Protein AF-A0A0R1ZIW4-F1 (afdb_monomer)

Secondary structure (DSSP, 8-state):
------------HHHHHHHHHHHHHHHHHH-TT--HHHHHHHHHHHHHHHHHHHHHS-PPPPHHHHHHHHHHHHHHHSHHHHHHHTTT------

Radius of gyration: 17.36 Å; Cα contacts (8 Å, |Δi|>4): 36; chains: 1; bounding box: 37×56×44 Å

Solvent-accessible surface area (backbone atoms only — not comparable to full-atom values): 5830 Å² total; per-residue (Å²): 136,84,85,74,72,71,90,63,85,76,68,48,74,66,52,51,52,53,49,52,46,50,52,58,38,48,56,45,74,70,35,92,83,57,49,72,68,59,45,52,49,39,52,52,51,38,54,55,55,53,49,44,39,46,74,76,64,64,54,82,69,56,77,71,54,45,53,55,49,49,53,51,51,50,52,68,72,28,73,79,38,57,69,62,52,72,79,78,61,85,89,78,88,129

Mean predicted aligned error: 10.64 Å

Structure (mmCIF, N/CA/C/O backbone):
data_AF-A0A0R1ZIW4-F1
#
_entry.id   AF-A0A0R1ZIW4-F1
#
loop_
_atom_site.group_PDB
_atom_site.id
_atom_site.type_symbol
_atom_site.label_atom_id
_atom_site.label_alt_id
_atom_site.label_comp_id
_atom_site.label_asym_id
_atom_site.label_entity_id
_atom_site.label_seq_id
_atom_site.pdbx_PDB_ins_code
_atom_site.Cartn_x
_atom_site.Cartn_y
_atom_site.Cartn_z
_atom_site.occupancy
_atom_site.B_iso_or_equiv
_atom_site.auth_seq_id
_atom_site.auth_comp_id
_atom_site.auth_asym_id
_atom_site.auth_atom_id
_atom_site.pdbx_PDB_model_num
ATOM 1 N N . MET A 1 1 ? -18.590 28.364 28.861 1.00 35.44 1 MET A N 1
ATOM 2 C CA . MET A 1 1 ? -18.356 26.941 28.529 1.00 35.44 1 MET A CA 1
ATOM 3 C C . MET A 1 1 ? -18.035 26.848 27.050 1.00 35.44 1 MET A C 1
ATOM 5 O O . MET A 1 1 ? -18.902 27.130 26.239 1.00 35.44 1 MET A O 1
ATOM 9 N N . ASN A 1 2 ? -16.783 26.560 26.697 1.00 39.16 2 ASN A N 1
ATOM 10 C CA . ASN A 1 2 ? -16.347 26.516 25.305 1.00 39.16 2 ASN A CA 1
ATOM 11 C C . ASN A 1 2 ? -16.406 25.059 24.816 1.00 39.16 2 ASN A C 1
ATOM 13 O O . ASN A 1 2 ? -15.484 24.282 25.049 1.00 39.16 2 ASN A O 1
ATOM 17 N N . LEU A 1 3 ? -17.525 24.688 24.184 1.00 47.66 3 LEU A N 1
ATOM 18 C CA . LEU A 1 3 ? -17.764 23.387 23.538 1.00 47.66 3 LEU A CA 1
ATOM 19 C C . LEU A 1 3 ? -17.028 23.281 22.193 1.00 47.66 3 LEU A C 1
ATOM 21 O O . LEU A 1 3 ? -17.539 22.744 21.215 1.00 47.66 3 LEU A O 1
ATOM 25 N N . SER A 1 4 ? -15.788 23.760 22.152 1.00 45.69 4 SER A N 1
ATOM 26 C CA . SER A 1 4 ? -14.861 23.452 21.072 1.00 45.69 4 SER A CA 1
ATOM 27 C C . SER A 1 4 ? -14.320 22.050 21.335 1.00 45.69 4 SER A C 1
ATOM 29 O O . SER A 1 4 ? -13.173 21.865 21.743 1.00 45.69 4 SER A O 1
ATOM 31 N N . PHE A 1 5 ? -15.194 21.050 21.186 1.00 44.16 5 PHE A N 1
ATOM 32 C CA . PHE A 1 5 ? -14.818 19.646 21.119 1.00 44.16 5 PHE A CA 1
ATOM 33 C C . PHE A 1 5 ? -13.854 19.511 19.946 1.00 44.16 5 PHE A C 1
ATOM 35 O O . PHE A 1 5 ? -14.253 19.399 18.792 1.00 44.16 5 PHE A O 1
ATOM 42 N N . ARG A 1 6 ? -12.565 19.637 20.272 1.00 42.78 6 ARG A N 1
ATOM 43 C CA . ARG A 1 6 ? -11.456 18.861 19.733 1.00 42.78 6 ARG A CA 1
ATOM 44 C C . ARG A 1 6 ? -11.849 18.130 18.453 1.00 42.78 6 ARG A C 1
ATOM 46 O O . ARG A 1 6 ? -12.158 16.941 18.468 1.00 42.78 6 ARG A O 1
ATOM 53 N N . LYS A 1 7 ? -11.768 18.855 17.337 1.00 42.75 7 LYS A N 1
ATOM 54 C CA . LYS A 1 7 ? -11.595 18.317 15.982 1.00 42.75 7 LYS A CA 1
ATOM 55 C C . LYS A 1 7 ? -10.207 17.655 15.904 1.00 42.75 7 LYS A C 1
ATOM 57 O O . LYS A 1 7 ? -9.354 18.027 15.113 1.00 42.75 7 LYS A O 1
ATOM 62 N N . THR A 1 8 ? -9.918 16.756 16.837 1.00 44.09 8 THR A N 1
ATOM 63 C CA . THR A 1 8 ? -8.685 15.986 16.884 1.00 44.09 8 THR A CA 1
ATOM 64 C C . THR A 1 8 ? -9.027 14.698 16.173 1.00 44.09 8 THR A C 1
ATOM 66 O O . THR A 1 8 ? -9.739 13.866 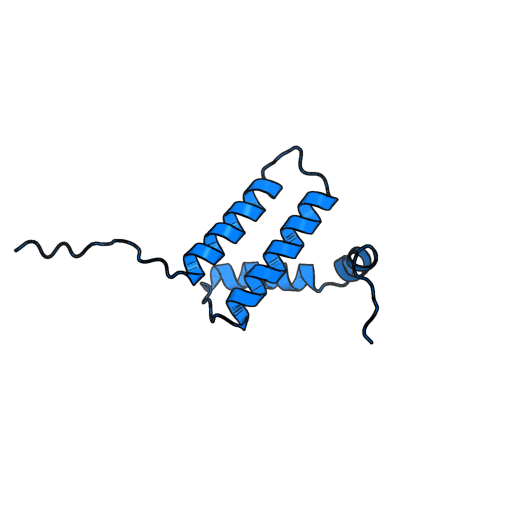16.732 1.00 44.09 8 THR A O 1
ATOM 69 N N . SER A 1 9 ? -8.609 14.595 14.913 1.00 50.75 9 SER A N 1
ATOM 70 C CA . SER A 1 9 ? -8.699 13.388 14.098 1.00 50.75 9 SER A CA 1
ATOM 71 C C . SER A 1 9 ? -8.196 12.200 14.916 1.00 50.75 9 SER A C 1
ATOM 73 O O . SER A 1 9 ? -6.994 12.019 15.102 1.00 50.75 9 SER A O 1
ATOM 75 N N . ARG A 1 10 ? -9.122 11.430 15.492 1.00 51.31 10 ARG A N 1
ATOM 76 C CA . ARG A 1 10 ? -8.815 10.171 16.164 1.00 51.31 10 ARG A CA 1
ATOM 77 C C . ARG A 1 10 ? -8.677 9.131 15.072 1.00 51.31 10 ARG A C 1
ATOM 79 O O . ARG A 1 10 ? -9.621 8.391 14.816 1.00 51.31 10 ARG A O 1
ATOM 86 N N . HIS A 1 11 ? -7.524 9.122 14.414 1.00 60.34 11 HIS A N 1
ATOM 87 C CA . HIS A 1 11 ? -7.187 7.993 13.570 1.00 60.34 11 HIS A CA 1
ATOM 88 C C . HIS A 1 11 ? -7.179 6.735 14.434 1.00 60.34 11 HIS A C 1
ATOM 90 O O . HIS A 1 11 ? -6.583 6.718 15.516 1.00 60.34 11 HIS A O 1
ATOM 96 N N . THR A 1 12 ? -7.910 5.709 14.007 1.00 81.06 12 THR A N 1
ATOM 97 C CA . THR A 1 12 ? -7.883 4.411 14.688 1.00 81.06 12 THR A CA 1
ATOM 98 C C . THR A 1 12 ? -6.476 3.808 14.584 1.00 81.06 12 THR A C 1
ATOM 100 O O . THR A 1 12 ? -5.711 4.163 13.689 1.00 81.06 12 THR A O 1
ATOM 103 N N . LEU A 1 13 ? -6.105 2.880 15.475 1.00 86.81 13 LEU A N 1
ATOM 104 C CA . LEU A 1 13 ? -4.801 2.194 15.384 1.00 86.81 13 LEU A CA 1
ATOM 105 C C . LEU A 1 13 ? -4.578 1.554 14.001 1.00 86.81 13 LEU A C 1
ATOM 107 O O . LEU A 1 13 ? -3.460 1.542 13.500 1.00 86.81 13 LEU A O 1
ATOM 111 N N . ILE A 1 14 ? -5.658 1.088 13.372 1.00 87.81 14 ILE A N 1
ATOM 112 C CA . ILE A 1 14 ? -5.664 0.495 12.031 1.00 87.81 14 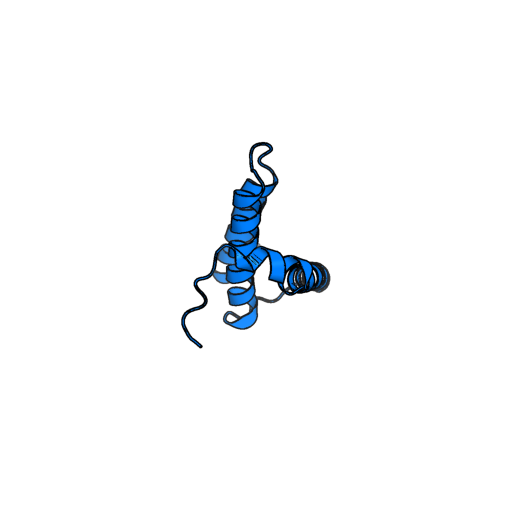ILE A CA 1
ATOM 113 C C . ILE A 1 14 ? -5.370 1.557 10.964 1.00 87.81 14 ILE A C 1
ATOM 115 O O . ILE A 1 14 ? -4.620 1.298 10.030 1.00 87.81 14 ILE A O 1
ATOM 119 N N . GLU A 1 15 ? -5.931 2.761 11.098 1.00 88.31 15 GLU A N 1
ATOM 120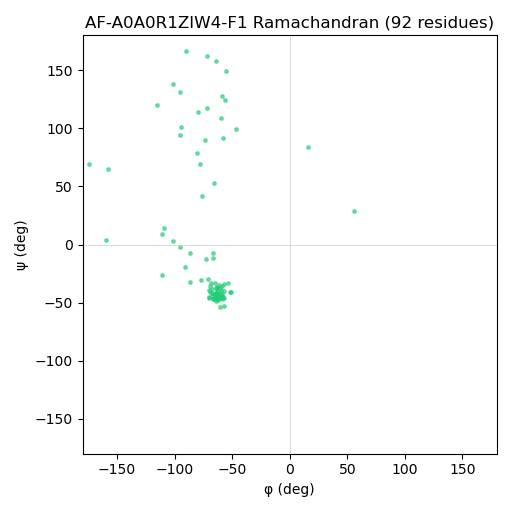 C CA . GLU A 1 15 ? -5.651 3.877 10.187 1.00 88.31 15 GLU A CA 1
ATOM 121 C C . GLU A 1 15 ? -4.213 4.381 10.319 1.00 88.31 15 GLU A C 1
ATOM 123 O O . GLU A 1 15 ? -3.588 4.691 9.309 1.00 88.31 15 GLU A O 1
ATOM 128 N N . LEU A 1 16 ? -3.669 4.419 11.539 1.00 90.69 16 LEU A N 1
ATOM 129 C CA . LEU A 1 16 ? -2.259 4.747 11.762 1.00 90.69 16 LEU A CA 1
ATOM 130 C C . LEU A 1 16 ? -1.338 3.697 11.132 1.00 90.69 16 LEU A C 1
ATOM 132 O O . LEU A 1 16 ? -0.373 4.054 10.462 1.00 90.69 16 LEU A O 1
ATOM 136 N N . GLU A 1 17 ? -1.655 2.410 11.296 1.00 92.25 17 GLU A N 1
ATOM 137 C CA . GLU A 1 17 ? -0.909 1.330 10.649 1.00 92.25 17 GLU A CA 1
ATOM 138 C C . GLU A 1 17 ? -0.997 1.426 9.115 1.00 92.25 17 GLU A C 1
ATOM 140 O O . GLU A 1 17 ? 0.018 1.308 8.426 1.00 92.25 17 GLU A O 1
ATOM 145 N N . ALA A 1 18 ? -2.188 1.693 8.573 1.00 92.06 18 ALA A N 1
ATOM 146 C CA . ALA A 1 18 ? -2.394 1.884 7.141 1.00 92.06 18 ALA A CA 1
ATOM 147 C C . ALA A 1 18 ? -1.570 3.061 6.599 1.00 92.06 18 ALA A C 1
ATOM 149 O O . ALA A 1 18 ? -0.935 2.926 5.553 1.00 92.06 18 ALA A O 1
ATOM 150 N N . GLN A 1 19 ? -1.557 4.189 7.314 1.00 92.81 19 GLN A N 1
ATOM 151 C CA . GLN A 1 19 ? -0.780 5.365 6.935 1.00 92.81 19 GLN A CA 1
ATOM 152 C C . GLN A 1 19 ? 0.722 5.069 6.955 1.00 92.81 19 GLN A C 1
ATOM 154 O O . GLN A 1 19 ? 1.398 5.358 5.974 1.00 92.81 19 GLN A O 1
ATOM 159 N N . GLN A 1 20 ? 1.227 4.404 7.999 1.00 93.75 20 GLN A N 1
ATOM 160 C CA . GLN A 1 20 ? 2.640 4.028 8.076 1.00 93.75 20 GLN A CA 1
ATOM 161 C C . GLN A 1 20 ? 3.058 3.138 6.897 1.00 93.75 20 GLN A C 1
ATOM 163 O O . GLN A 1 20 ? 4.103 3.360 6.296 1.00 93.75 20 GLN A O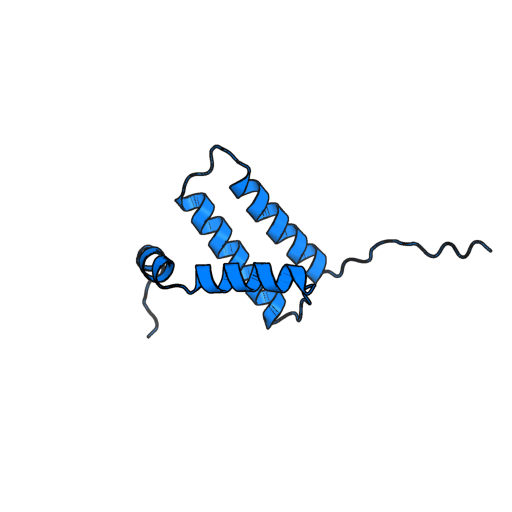 1
ATOM 168 N N . MET A 1 21 ? 2.229 2.161 6.513 1.00 94.19 21 MET A N 1
ATOM 169 C CA . MET A 1 21 ? 2.515 1.309 5.353 1.00 94.19 21 MET A CA 1
ATOM 170 C C . MET A 1 21 ? 2.558 2.096 4.037 1.00 94.19 21 MET A C 1
ATOM 172 O O . MET A 1 21 ? 3.357 1.767 3.158 1.00 94.19 21 MET A O 1
ATOM 176 N N . ILE A 1 22 ? 1.689 3.101 3.886 1.00 94.19 22 ILE A N 1
ATOM 177 C CA . ILE A 1 22 ? 1.682 3.995 2.722 1.00 94.19 22 ILE A CA 1
ATOM 178 C C . ILE A 1 22 ? 2.962 4.835 2.705 1.00 94.19 22 ILE A C 1
ATOM 180 O O . ILE A 1 22 ? 3.626 4.912 1.674 1.00 94.19 22 ILE A O 1
ATOM 184 N N . ASP A 1 23 ? 3.332 5.423 3.837 1.00 94.81 23 ASP A N 1
ATOM 185 C CA . ASP A 1 23 ? 4.523 6.264 3.937 1.00 94.81 23 ASP A CA 1
ATOM 186 C C . ASP A 1 23 ? 5.792 5.453 3.631 1.00 94.81 23 ASP A C 1
ATOM 188 O O . ASP A 1 23 ? 6.594 5.862 2.790 1.00 94.81 23 ASP A O 1
ATOM 192 N N . ASP A 1 24 ? 5.918 4.252 4.206 1.00 92.88 24 ASP A N 1
ATOM 193 C CA . ASP A 1 24 ? 7.051 3.347 3.987 1.00 92.88 24 ASP A CA 1
ATOM 194 C C . ASP A 1 24 ? 7.236 2.999 2.502 1.00 92.88 24 ASP A C 1
ATOM 196 O O . ASP A 1 24 ? 8.353 3.036 1.974 1.00 92.88 24 ASP A O 1
ATOM 200 N N . VAL A 1 25 ? 6.147 2.657 1.799 1.00 94.19 25 VAL A N 1
ATOM 201 C CA . VAL A 1 25 ? 6.240 2.308 0.375 1.00 94.19 25 VAL A CA 1
ATOM 202 C C . VAL A 1 25 ? 6.556 3.541 -0.468 1.00 94.19 25 VAL A C 1
ATOM 204 O O . VAL A 1 25 ? 7.394 3.464 -1.366 1.00 94.19 25 VAL A O 1
ATOM 207 N N . LEU A 1 26 ? 5.971 4.700 -0.157 1.00 94.19 26 LEU A N 1
ATOM 208 C CA . LEU A 1 26 ? 6.252 5.942 -0.876 1.00 94.19 26 LEU A CA 1
ATOM 209 C C . LEU A 1 26 ? 7.707 6.385 -0.709 1.00 94.19 26 LEU A C 1
ATOM 211 O O . LEU A 1 26 ? 8.309 6.829 -1.686 1.00 94.19 26 LEU A O 1
ATOM 215 N N . THR A 1 27 ? 8.314 6.202 0.467 1.00 94.88 27 THR A N 1
ATOM 216 C CA . THR A 1 27 ? 9.747 6.464 0.672 1.00 94.88 27 THR A CA 1
ATOM 217 C C . THR A 1 27 ? 10.615 5.660 -0.296 1.00 94.88 27 THR A C 1
ATOM 219 O O . THR A 1 27 ? 11.581 6.193 -0.843 1.00 94.88 27 THR A O 1
ATOM 222 N N . VAL A 1 28 ? 10.269 4.396 -0.557 1.00 93.44 28 VAL A N 1
ATOM 223 C CA . VAL A 1 28 ? 11.007 3.563 -1.517 1.00 93.44 28 VAL A CA 1
ATOM 224 C C . VAL A 1 28 ? 10.788 4.045 -2.949 1.00 93.44 28 VAL A C 1
ATOM 226 O O . VAL A 1 28 ? 11.761 4.182 -3.688 1.00 93.44 28 VAL A O 1
ATOM 229 N N . PHE A 1 29 ? 9.545 4.336 -3.338 1.00 89.31 29 PHE A N 1
ATOM 230 C CA . PHE A 1 29 ? 9.208 4.748 -4.706 1.00 89.31 29 PHE A CA 1
ATOM 231 C C . PHE A 1 29 ? 9.702 6.156 -5.069 1.00 89.31 29 PHE A C 1
ATOM 233 O O . PHE A 1 29 ? 10.005 6.409 -6.232 1.00 89.31 29 PHE A O 1
ATOM 240 N N . PHE A 1 30 ? 9.803 7.067 -4.100 1.00 93.12 30 PHE A N 1
ATOM 241 C CA . PHE A 1 30 ? 10.334 8.416 -4.319 1.00 93.12 30 PHE A CA 1
ATOM 242 C C . PHE A 1 30 ? 11.852 8.510 -4.184 1.00 93.12 30 PHE A C 1
ATOM 244 O O . PHE A 1 30 ? 12.425 9.555 -4.494 1.00 93.12 30 PHE A O 1
ATOM 251 N N . ASN A 1 31 ? 12.527 7.442 -3.756 1.00 91.69 31 ASN A N 1
ATOM 252 C CA . ASN A 1 31 ? 13.979 7.412 -3.746 1.00 91.69 31 ASN A CA 1
ATOM 253 C C . ASN A 1 31 ? 14.508 7.102 -5.163 1.00 91.69 31 ASN A C 1
ATOM 255 O O . ASN A 1 31 ? 14.350 5.977 -5.640 1.00 91.69 31 ASN A O 1
ATOM 259 N N . PRO A 1 32 ? 15.205 8.048 -5.825 1.00 83.88 32 PRO A N 1
ATOM 260 C CA . PRO A 1 32 ? 15.707 7.862 -7.188 1.00 83.88 32 PRO A CA 1
ATOM 261 C C . PRO A 1 32 ? 16.802 6.791 -7.295 1.00 83.88 32 PRO A C 1
ATOM 263 O O . PRO A 1 32 ? 17.173 6.407 -8.399 1.00 83.88 32 PRO A O 1
ATOM 266 N N . LYS A 1 33 ? 17.339 6.323 -6.162 1.00 85.75 33 LYS A N 1
ATOM 267 C CA . LYS A 1 33 ? 18.333 5.245 -6.088 1.00 85.75 33 LYS A CA 1
ATOM 268 C C . LYS A 1 33 ? 17.711 3.866 -5.838 1.00 85.75 33 LYS A C 1
ATOM 270 O O . LYS A 1 33 ? 18.448 2.891 -5.748 1.00 85.75 33 LYS A O 1
ATOM 275 N N . SER A 1 34 ? 16.392 3.768 -5.663 1.00 82.81 34 SER A N 1
ATOM 276 C CA . SER A 1 34 ? 15.732 2.476 -5.470 1.00 82.81 34 SER A CA 1
ATOM 277 C C . SER A 1 34 ? 15.725 1.688 -6.775 1.00 82.81 34 SER A C 1
ATOM 279 O O . SER A 1 34 ? 15.113 2.091 -7.761 1.00 82.81 34 SER A O 1
ATOM 281 N N . GLU A 1 35 ? 16.389 0.538 -6.769 1.00 83.81 35 GLU A N 1
ATOM 282 C CA . GLU A 1 35 ? 16.433 -0.375 -7.909 1.00 83.81 35 GLU A CA 1
ATOM 283 C C . GLU A 1 35 ? 15.291 -1.402 -7.871 1.00 83.81 35 GLU A C 1
ATOM 285 O O . GLU A 1 35 ? 14.619 -1.597 -6.852 1.00 83.81 35 GLU A O 1
ATOM 290 N N . GLY A 1 36 ? 15.081 -2.089 -8.998 1.00 80.25 36 GLY A N 1
ATOM 291 C CA . GLY A 1 36 ? 13.900 -2.918 -9.251 1.00 80.25 36 GLY A CA 1
ATOM 292 C C . GLY A 1 36 ? 13.560 -3.930 -8.151 1.00 80.25 36 GLY A C 1
ATOM 293 O O . GLY A 1 36 ? 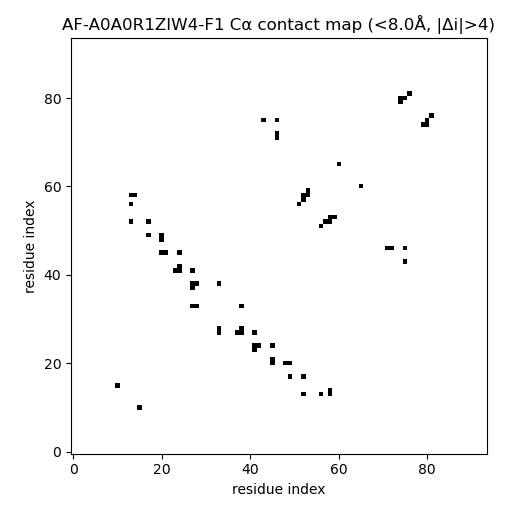12.392 -4.057 -7.794 1.00 80.25 36 GLY A O 1
ATOM 294 N N . MET A 1 37 ? 14.545 -4.615 -7.557 1.00 83.06 37 MET A N 1
ATOM 295 C CA . MET A 1 37 ? 14.280 -5.596 -6.493 1.00 83.06 37 MET A CA 1
ATOM 296 C C . MET A 1 37 ? 13.766 -4.938 -5.203 1.00 83.06 37 MET A C 1
ATOM 298 O O . MET A 1 37 ? 12.812 -5.436 -4.605 1.00 83.06 37 MET A O 1
ATOM 302 N N . THR A 1 38 ? 14.339 -3.800 -4.806 1.00 85.88 38 THR A N 1
ATOM 303 C CA . THR A 1 38 ? 13.912 -3.037 -3.624 1.00 85.88 38 THR A CA 1
ATOM 304 C C . THR A 1 38 ? 12.482 -2.534 -3.794 1.00 85.88 38 THR A C 1
ATOM 306 O O . THR A 1 38 ? 11.648 -2.716 -2.906 1.00 85.88 38 THR A O 1
ATOM 309 N N . THR A 1 39 ? 12.169 -1.978 -4.964 1.00 87.38 39 THR A N 1
ATOM 310 C CA . THR A 1 39 ? 10.822 -1.500 -5.301 1.00 87.38 39 THR A CA 1
ATOM 311 C C . THR A 1 39 ? 9.810 -2.648 -5.327 1.00 87.38 39 THR A C 1
ATOM 313 O O . THR A 1 39 ? 8.728 -2.534 -4.748 1.00 87.38 39 THR A O 1
ATOM 316 N N . ASN A 1 40 ? 10.172 -3.792 -5.917 1.00 85.44 40 ASN A N 1
ATOM 317 C CA . ASN A 1 40 ? 9.318 -4.982 -5.957 1.00 85.44 40 ASN A CA 1
ATOM 318 C C . ASN A 1 40 ? 9.045 -5.551 -4.560 1.00 85.44 40 ASN A C 1
ATOM 320 O O . ASN A 1 40 ? 7.912 -5.939 -4.253 1.00 85.44 40 ASN A O 1
ATOM 324 N N . PHE A 1 41 ? 10.065 -5.593 -3.700 1.00 87.31 41 PHE A N 1
ATOM 325 C CA . PHE A 1 41 ? 9.923 -6.059 -2.325 1.00 87.31 41 PHE A CA 1
ATOM 326 C C . PHE A 1 41 ? 9.036 -5.119 -1.504 1.00 87.31 41 PHE A C 1
ATOM 328 O O . PHE A 1 41 ? 8.110 -5.581 -0.835 1.00 87.31 41 PHE A O 1
ATOM 335 N N . ALA A 1 42 ? 9.258 -3.806 -1.606 1.00 90.75 42 ALA A N 1
ATOM 336 C CA . ALA A 1 42 ? 8.439 -2.802 -0.933 1.00 90.75 42 ALA A CA 1
ATOM 337 C C . ALA A 1 42 ? 6.969 -2.890 -1.365 1.00 90.75 42 ALA A C 1
ATOM 339 O O . ALA A 1 42 ? 6.077 -2.927 -0.517 1.00 90.75 42 ALA A O 1
ATOM 340 N N . LEU A 1 43 ? 6.713 -3.026 -2.669 1.00 90.81 43 LEU A N 1
ATOM 341 C CA . LEU A 1 43 ? 5.362 -3.185 -3.200 1.00 90.81 43 LEU A CA 1
ATOM 342 C C . LEU A 1 43 ? 4.695 -4.482 -2.719 1.00 90.81 43 LEU A C 1
ATOM 344 O O . LEU A 1 43 ? 3.523 -4.473 -2.344 1.00 90.81 43 LEU A O 1
ATOM 348 N N . SER A 1 44 ? 5.436 -5.592 -2.685 1.00 89.44 44 SER A N 1
ATOM 349 C CA . SER A 1 44 ? 4.926 -6.885 -2.209 1.00 89.44 44 SER A CA 1
ATOM 350 C C . SER A 1 44 ? 4.589 -6.849 -0.718 1.00 89.44 44 SER A C 1
ATOM 352 O O . SER A 1 44 ? 3.528 -7.330 -0.310 1.00 89.44 44 SER A O 1
ATOM 354 N N . ARG A 1 45 ? 5.458 -6.229 0.092 1.00 90.81 45 ARG A N 1
ATOM 355 C CA . ARG A 1 45 ? 5.239 -6.019 1.527 1.00 90.81 45 ARG A CA 1
ATOM 356 C C . ARG A 1 45 ? 4.021 -5.133 1.776 1.00 90.81 45 ARG A C 1
ATOM 358 O O . ARG A 1 45 ? 3.171 -5.507 2.583 1.00 90.81 45 ARG A O 1
ATOM 365 N N . PHE A 1 46 ? 3.910 -4.014 1.057 1.00 94.69 46 PHE A N 1
ATOM 366 C CA . PHE A 1 46 ? 2.750 -3.127 1.118 1.00 94.69 46 PHE A CA 1
ATOM 367 C C . PHE A 1 46 ? 1.465 -3.882 0.775 1.00 94.69 46 PHE A C 1
ATOM 369 O O . PHE A 1 46 ? 0.533 -3.897 1.571 1.00 94.69 46 PHE A O 1
ATOM 376 N N . TYR A 1 47 ? 1.427 -4.582 -0.362 1.00 93.88 47 TYR A N 1
ATOM 377 C CA . TYR A 1 47 ? 0.247 -5.330 -0.787 1.00 93.88 47 TYR A CA 1
ATOM 378 C C . TYR A 1 47 ? -0.182 -6.383 0.245 1.00 93.88 47 TYR A C 1
ATOM 380 O O . TYR A 1 47 ? -1.369 -6.477 0.560 1.00 93.88 47 TYR A O 1
ATOM 388 N N . GLY A 1 48 ? 0.759 -7.155 0.798 1.00 91.62 48 GLY A N 1
ATOM 389 C CA . GLY A 1 48 ? 0.460 -8.160 1.821 1.00 91.62 48 GLY A CA 1
ATOM 390 C C . GLY A 1 48 ? -0.082 -7.542 3.113 1.00 91.62 48 GLY A C 1
ATOM 391 O O . GLY A 1 48 ? -1.128 -7.964 3.610 1.00 91.62 48 GLY A O 1
ATOM 392 N N . GLY A 1 49 ? 0.593 -6.509 3.626 1.00 92.50 49 GLY A N 1
ATOM 393 C CA . GLY A 1 49 ? 0.177 -5.799 4.836 1.00 92.50 49 GLY A CA 1
ATOM 394 C C . GLY A 1 49 ? -1.185 -5.130 4.674 1.00 92.50 49 GLY A C 1
ATOM 395 O O . GLY A 1 49 ? -2.085 -5.342 5.480 1.00 92.50 49 GLY A O 1
ATOM 396 N N . PHE A 1 50 ? -1.384 -4.406 3.578 1.00 93.81 50 PHE A N 1
ATOM 397 C CA . PHE A 1 50 ? -2.624 -3.683 3.327 1.00 93.81 50 PHE A CA 1
ATOM 398 C C . PHE A 1 50 ? -3.803 -4.633 3.052 1.00 93.81 50 PHE A C 1
ATOM 400 O O . PHE A 1 50 ? -4.907 -4.405 3.543 1.00 93.81 50 PHE A O 1
ATOM 407 N N . SER A 1 51 ? -3.572 -5.763 2.367 1.00 92.69 51 SER A N 1
ATOM 408 C CA . SER A 1 51 ? -4.590 -6.816 2.200 1.00 92.69 51 SER A CA 1
ATOM 409 C C . SER A 1 51 ? -5.063 -7.371 3.546 1.00 92.69 51 SER A C 1
ATOM 411 O O . SER A 1 51 ? -6.255 -7.615 3.728 1.00 92.69 51 SER A O 1
ATOM 413 N N . ARG A 1 52 ? -4.144 -7.535 4.507 1.00 93.12 52 ARG A N 1
ATOM 414 C CA . ARG A 1 52 ? -4.455 -7.969 5.875 1.00 93.12 52 ARG A CA 1
ATOM 415 C C . ARG A 1 52 ? -5.339 -6.950 6.598 1.00 93.12 52 ARG A C 1
ATOM 417 O O . ARG A 1 52 ? -6.301 -7.353 7.248 1.00 93.12 52 ARG A O 1
ATOM 424 N N . LEU A 1 53 ? -5.054 -5.652 6.459 1.00 91.44 53 LEU A N 1
ATOM 425 C CA . LEU A 1 53 ? -5.869 -4.589 7.062 1.00 91.44 53 LEU A CA 1
ATOM 426 C C . LEU A 1 53 ? -7.300 -4.589 6.508 1.00 91.44 53 LEU A C 1
ATOM 428 O O . LEU A 1 53 ? -8.262 -4.492 7.269 1.00 91.44 53 LEU A O 1
ATOM 432 N N . LEU A 1 54 ? -7.447 -4.763 5.193 1.00 89.75 54 LEU A N 1
ATOM 433 C CA . LEU A 1 54 ? -8.753 -4.806 4.532 1.00 89.75 54 LEU A CA 1
ATOM 434 C C . LEU A 1 54 ? -9.547 -6.072 4.871 1.00 89.75 54 LEU A C 1
ATOM 436 O O . LEU A 1 54 ? -10.738 -5.989 5.152 1.00 89.75 54 LEU A O 1
ATOM 440 N N . GLY A 1 55 ? -8.899 -7.239 4.829 1.00 86.88 55 GLY A N 1
ATOM 441 C CA . GLY A 1 55 ? -9.574 -8.533 4.947 1.00 86.88 55 GLY A CA 1
ATOM 442 C C . GLY A 1 55 ? -9.779 -9.029 6.378 1.00 86.88 55 GLY A C 1
ATOM 443 O O . GLY A 1 55 ? -10.763 -9.712 6.637 1.00 86.88 55 GLY A O 1
ATOM 444 N N . LEU A 1 56 ? -8.866 -8.710 7.303 1.00 84.44 56 LEU A N 1
ATOM 445 C CA . LEU A 1 56 ? -8.906 -9.226 8.681 1.00 84.44 56 LEU A CA 1
ATOM 446 C C . LEU A 1 56 ? -9.226 -8.155 9.721 1.00 84.44 56 LEU A C 1
ATOM 448 O O . LEU A 1 56 ? -9.734 -8.481 10.789 1.00 84.44 56 LEU A O 1
ATOM 452 N N . GLN A 1 57 ? -8.912 -6.890 9.436 1.00 82.00 57 GLN A N 1
ATOM 453 C CA . GLN A 1 57 ? -9.107 -5.788 10.383 1.00 82.00 57 GLN A CA 1
ATOM 454 C C . GLN A 1 57 ? -10.211 -4.813 9.957 1.00 82.00 57 GLN A C 1
ATOM 456 O O . GLN A 1 57 ? -10.399 -3.786 10.600 1.00 82.00 57 GLN A O 1
ATOM 461 N N . ASN A 1 58 ? -10.983 -5.148 8.916 1.00 85.12 58 ASN A N 1
ATOM 462 C CA . ASN A 1 58 ? -12.133 -4.372 8.443 1.00 85.12 58 ASN A CA 1
ATOM 463 C C . ASN A 1 58 ? -11.824 -2.901 8.099 1.00 85.12 58 ASN A C 1
ATOM 465 O O . ASN A 1 58 ? -12.723 -2.058 8.184 1.00 85.12 58 ASN A O 1
ATOM 469 N N . LEU A 1 59 ? -10.593 -2.582 7.676 1.00 88.75 59 LEU A N 1
ATOM 470 C CA . LEU A 1 59 ? -10.266 -1.250 7.164 1.00 88.75 59 LEU A CA 1
ATOM 471 C C . LEU A 1 59 ? -11.201 -0.906 5.992 1.00 88.75 59 LEU A C 1
ATOM 473 O O . LEU A 1 59 ? -11.281 -1.639 5.005 1.00 88.75 59 LEU A O 1
ATOM 477 N N . GLN A 1 60 ? -11.908 0.219 6.095 1.00 89.88 60 GLN A N 1
ATOM 478 C CA . GLN A 1 60 ? -12.823 0.682 5.055 1.00 89.88 60 GLN A CA 1
ATOM 479 C C . GLN A 1 60 ? -12.127 1.683 4.140 1.00 89.88 60 GLN A C 1
ATOM 481 O O . GLN A 1 60 ? -11.517 2.647 4.595 1.00 89.88 60 GLN A O 1
ATOM 486 N N . LEU A 1 61 ? -12.256 1.473 2.832 1.00 88.94 61 LEU A N 1
ATOM 487 C CA . LEU A 1 61 ? -11.711 2.377 1.827 1.00 88.9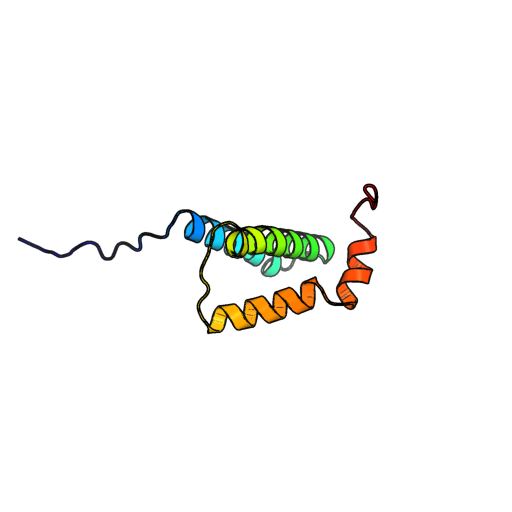4 61 LEU A CA 1
ATOM 488 C C . LEU A 1 61 ? -12.799 3.269 1.238 1.00 88.94 61 LEU A C 1
ATOM 490 O O . LEU A 1 61 ? -13.882 2.801 0.859 1.00 88.94 61 LEU A O 1
ATOM 494 N N . ALA A 1 62 ? -12.454 4.543 1.051 1.00 89.94 62 ALA A N 1
ATOM 495 C CA . ALA A 1 62 ? -13.243 5.457 0.239 1.00 89.94 62 ALA A CA 1
ATOM 496 C C . ALA A 1 62 ? -13.450 4.883 -1.185 1.00 89.94 62 ALA A C 1
ATOM 498 O O . ALA A 1 62 ? -12.610 4.110 -1.670 1.00 89.94 62 ALA A O 1
ATOM 499 N N . PRO A 1 63 ? -14.575 5.188 -1.858 1.00 87.69 63 PRO A N 1
ATOM 500 C CA . PRO A 1 63 ? -14.878 4.668 -3.196 1.00 87.69 63 PRO A CA 1
ATOM 501 C C . PRO A 1 63 ? -13.752 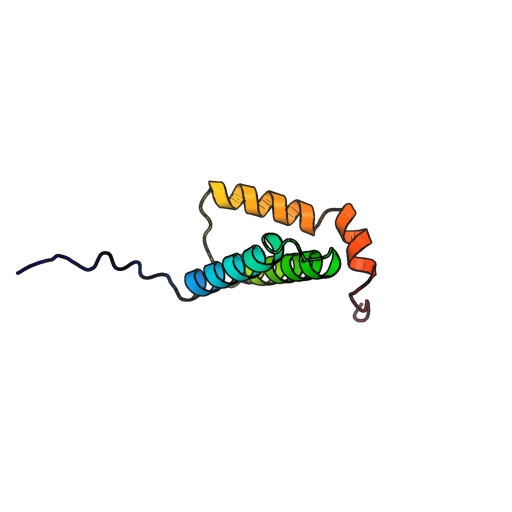4.871 -4.221 1.00 87.69 63 PRO A C 1
ATOM 503 O O . PRO A 1 63 ? -13.435 3.954 -4.983 1.00 87.69 63 PRO A O 1
ATOM 506 N N . GLU A 1 64 ? -13.109 6.034 -4.198 1.00 86.12 64 GLU A N 1
ATOM 507 C CA . GLU A 1 64 ? -12.012 6.412 -5.089 1.00 86.12 64 GLU A CA 1
ATOM 508 C C . GLU A 1 64 ? -10.787 5.524 -4.822 1.00 86.12 64 GLU A C 1
ATOM 510 O O . GLU A 1 64 ? -10.231 4.904 -5.734 1.00 86.12 64 GLU A O 1
ATOM 515 N N . THR A 1 65 ? -10.434 5.347 -3.546 1.00 89.38 65 THR A N 1
ATOM 516 C CA . THR A 1 65 ? -9.321 4.494 -3.107 1.00 89.38 65 THR A CA 1
ATOM 517 C C . THR A 1 65 ? -9.564 3.020 -3.429 1.00 89.38 65 THR A C 1
ATOM 519 O O . THR A 1 65 ? -8.628 2.303 -3.788 1.00 89.38 65 THR A O 1
ATOM 522 N N . ARG A 1 66 ? -10.820 2.551 -3.392 1.00 91.25 66 ARG A N 1
ATOM 523 C CA . ARG A 1 66 ? -11.172 1.181 -3.808 1.00 91.25 66 ARG A CA 1
ATOM 524 C C . ARG A 1 66 ? -10.840 0.917 -5.271 1.00 91.25 66 ARG A C 1
ATOM 526 O O . ARG A 1 66 ? -10.458 -0.202 -5.612 1.00 91.25 66 ARG A O 1
ATOM 533 N N . GLN A 1 67 ? -10.972 1.906 -6.155 1.00 90.69 67 GLN A N 1
ATOM 534 C CA . GLN A 1 67 ? -10.588 1.726 -7.554 1.00 90.69 67 GLN A CA 1
ATOM 535 C C . GLN A 1 67 ? -9.073 1.553 -7.701 1.00 90.69 67 GLN A C 1
ATOM 537 O O . GLN A 1 67 ? -8.645 0.639 -8.407 1.00 90.69 67 GLN A O 1
ATOM 542 N N . CYS A 1 68 ? -8.280 2.368 -7.003 1.00 90.44 68 CYS A N 1
ATOM 543 C CA . CYS A 1 68 ? -6.824 2.231 -6.968 1.00 90.44 68 CYS A CA 1
ATOM 544 C C . CYS A 1 68 ? -6.406 0.869 -6.402 1.00 90.44 68 CYS A C 1
ATOM 546 O O . CYS A 1 68 ? -5.608 0.165 -7.022 1.00 90.44 68 CYS A O 1
ATOM 548 N N . TRP A 1 69 ? -7.022 0.447 -5.293 1.00 92.75 69 TRP A N 1
ATOM 549 C CA . TRP A 1 69 ? -6.779 -0.865 -4.699 1.00 92.75 69 TRP A CA 1
ATOM 550 C C . TRP A 1 69 ? -7.090 -2.009 -5.667 1.00 92.75 69 TRP A C 1
ATOM 552 O O . TRP A 1 69 ? -6.282 -2.919 -5.812 1.00 92.75 69 TRP A O 1
ATOM 562 N N . ARG A 1 70 ? -8.212 -1.953 -6.399 1.00 91.19 70 ARG A N 1
ATOM 563 C CA . ARG A 1 70 ? -8.540 -2.969 -7.417 1.00 91.19 70 ARG A CA 1
ATOM 564 C C . ARG A 1 70 ? -7.491 -3.050 -8.522 1.00 91.19 70 ARG A C 1
ATOM 566 O O . ARG A 1 70 ? -7.136 -4.151 -8.920 1.00 91.19 70 ARG A O 1
ATOM 573 N N . ARG A 1 71 ? -6.979 -1.915 -9.009 1.00 90.12 71 ARG A N 1
ATOM 574 C CA . ARG A 1 71 ? -5.914 -1.906 -10.028 1.00 90.12 71 ARG A CA 1
ATOM 575 C C . ARG A 1 71 ? -4.640 -2.557 -9.499 1.00 90.12 71 ARG A C 1
ATOM 577 O O . ARG A 1 71 ? -4.064 -3.393 -10.189 1.00 90.12 71 ARG A O 1
ATOM 584 N N . LEU A 1 72 ? -4.250 -2.225 -8.268 1.00 89.75 72 LEU A N 1
ATOM 585 C CA . LEU A 1 72 ? -3.103 -2.844 -7.612 1.00 89.75 72 LEU A CA 1
ATOM 586 C C . LEU A 1 72 ? -3.322 -4.345 -7.395 1.00 89.75 72 LEU A C 1
ATOM 588 O O . LEU A 1 72 ? -2.442 -5.137 -7.701 1.00 89.75 72 LEU A O 1
ATOM 592 N N . PHE A 1 73 ? -4.500 -4.756 -6.930 1.00 90.31 73 PHE A N 1
ATOM 593 C CA . PHE A 1 73 ? -4.855 -6.162 -6.762 1.00 90.31 73 PHE A CA 1
ATOM 594 C C . PHE A 1 73 ? -4.763 -6.933 -8.085 1.00 90.31 73 PHE A C 1
ATOM 596 O O . PHE A 1 73 ? -4.156 -8.003 -8.132 1.00 90.31 73 PHE A O 1
ATOM 603 N N . THR A 1 74 ? -5.312 -6.388 -9.173 1.00 89.81 74 THR A N 1
ATOM 604 C CA . THR A 1 74 ? -5.220 -6.996 -10.507 1.00 89.81 74 THR A CA 1
ATOM 605 C C . THR A 1 74 ? -3.778 -7.075 -10.992 1.00 89.81 74 THR A C 1
ATOM 607 O O . THR A 1 74 ? -3.390 -8.092 -11.553 1.00 89.81 74 THR A O 1
ATOM 610 N N . PHE A 1 75 ? -2.970 -6.040 -10.750 1.00 86.69 75 PHE A N 1
ATOM 611 C CA . PHE A 1 75 ? -1.543 -6.062 -11.060 1.00 86.69 75 PHE A CA 1
ATOM 612 C C . PHE A 1 75 ? -0.831 -7.174 -10.278 1.00 86.69 75 PHE A C 1
ATOM 614 O O . PHE A 1 75 ? -0.240 -8.065 -10.883 1.00 86.69 75 PHE A O 1
ATOM 621 N N . MET A 1 76 ? -0.989 -7.195 -8.950 1.00 85.19 76 MET A N 1
ATOM 622 C CA . MET A 1 76 ? -0.356 -8.162 -8.049 1.00 85.19 76 MET A CA 1
ATOM 623 C C . MET A 1 76 ? -0.718 -9.615 -8.366 1.00 85.19 76 MET A C 1
ATOM 625 O O . MET A 1 76 ? 0.136 -10.489 -8.225 1.00 85.19 76 MET A O 1
ATOM 629 N N . ASN A 1 77 ? -1.949 -9.888 -8.805 1.00 82.88 77 ASN A N 1
ATOM 630 C CA . ASN A 1 77 ? -2.428 -11.241 -9.122 1.00 82.88 77 ASN A CA 1
ATOM 631 C C . ASN A 1 77 ? -2.456 -11.553 -10.629 1.00 82.88 77 ASN A C 1
ATOM 633 O O . ASN A 1 77 ? -2.899 -12.634 -11.027 1.00 82.88 77 ASN A O 1
ATOM 637 N N . GLY A 1 78 ? -1.998 -10.620 -11.461 1.00 79.81 78 GLY A N 1
ATOM 638 C CA . GLY A 1 78 ? -1.961 -10.761 -12.908 1.00 79.81 78 GLY A CA 1
ATOM 639 C C . GLY A 1 78 ? -0.885 -11.745 -13.383 1.00 79.81 78 GLY A C 1
ATOM 640 O O . GLY A 1 78 ? 0.053 -12.056 -12.644 1.00 79.81 78 GLY A O 1
ATOM 641 N N . PRO A 1 79 ? -0.988 -12.228 -14.635 1.00 63.44 79 PRO A N 1
ATOM 642 C CA . PRO A 1 79 ? -0.060 -13.216 -15.192 1.00 63.44 79 PRO A CA 1
ATOM 643 C C . PRO A 1 79 ? 1.391 -12.712 -15.219 1.00 63.44 79 PRO A C 1
ATOM 645 O O . PRO A 1 79 ? 2.292 -13.451 -14.847 1.00 63.44 79 PRO A O 1
ATOM 648 N N . ILE A 1 80 ? 1.596 -11.423 -15.514 1.00 60.72 80 IL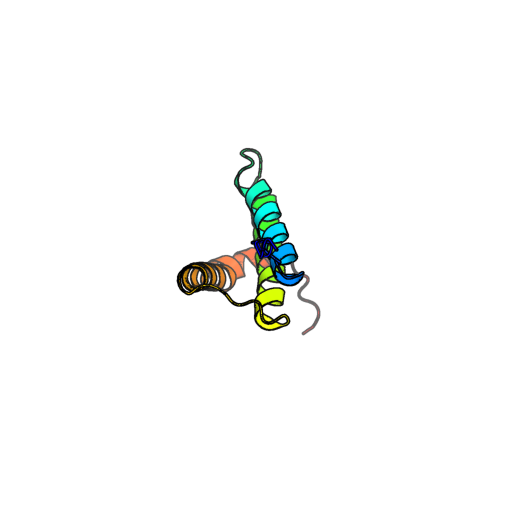E A N 1
ATOM 649 C CA . ILE A 1 80 ? 2.918 -10.770 -15.582 1.00 60.72 80 ILE A CA 1
ATOM 650 C C . ILE A 1 80 ? 3.702 -10.904 -14.265 1.00 60.72 80 ILE A C 1
ATOM 652 O O . ILE A 1 80 ? 4.924 -11.021 -14.266 1.00 60.72 80 ILE A O 1
ATOM 656 N N . LEU A 1 81 ? 3.005 -10.906 -13.125 1.00 59.31 81 LEU A N 1
ATOM 657 C CA . LEU A 1 81 ? 3.633 -11.015 -11.812 1.00 59.31 81 LEU A CA 1
ATOM 658 C C . LEU A 1 81 ? 3.766 -12.453 -11.313 1.00 59.31 81 LEU A C 1
ATOM 660 O O . LEU A 1 81 ? 4.606 -12.705 -10.452 1.00 59.31 81 LEU A O 1
ATOM 664 N N . LYS A 1 82 ? 2.996 -13.406 -11.854 1.00 54.19 82 LYS A N 1
ATOM 665 C CA . LYS A 1 82 ? 3.202 -14.836 -11.573 1.00 54.19 82 LYS A CA 1
ATOM 666 C C . LYS A 1 82 ? 4.564 -15.307 -12.080 1.00 54.19 82 LYS A C 1
ATOM 668 O O . LYS A 1 82 ? 5.243 -16.024 -11.351 1.00 54.19 82 LYS A O 1
ATOM 673 N N . ASP A 1 83 ? 4.998 -14.802 -13.232 1.00 50.44 83 ASP A N 1
ATOM 674 C CA . ASP A 1 83 ? 6.335 -15.067 -13.775 1.00 50.44 83 ASP A CA 1
ATOM 675 C C . ASP A 1 83 ? 7.441 -14.411 -12.923 1.00 50.44 83 ASP A C 1
ATOM 677 O O . ASP A 1 83 ? 8.509 -14.985 -12.723 1.00 50.44 83 ASP A O 1
ATOM 681 N N . PHE A 1 84 ? 7.166 -13.249 -12.318 1.00 50.94 84 PHE A N 1
ATOM 682 C CA . PHE A 1 84 ? 8.099 -12.553 -11.417 1.00 50.94 84 PHE A CA 1
ATOM 683 C C . PHE A 1 84 ? 8.193 -13.162 -10.005 1.00 50.94 84 PHE A C 1
ATOM 685 O O . PHE A 1 84 ? 9.248 -13.092 -9.374 1.00 50.94 84 PHE A O 1
ATOM 692 N N . ARG A 1 85 ? 7.119 -13.774 -9.480 1.00 53.38 85 ARG A N 1
ATOM 693 C CA . ARG A 1 85 ? 7.124 -14.445 -8.161 1.00 53.38 85 ARG A CA 1
ATOM 694 C C . ARG A 1 85 ? 7.889 -15.775 -8.154 1.00 53.38 85 ARG A C 1
ATOM 696 O O . ARG A 1 85 ? 8.190 -16.281 -7.074 1.00 53.38 85 ARG A O 1
ATOM 703 N N . GLY A 1 86 ? 8.238 -16.317 -9.324 1.00 46.31 86 GLY A N 1
ATOM 704 C CA . GLY A 1 86 ? 8.993 -17.567 -9.476 1.00 46.31 86 GLY A CA 1
ATOM 705 C C . GLY A 1 86 ? 10.444 -17.531 -8.974 1.00 46.31 86 GLY A C 1
ATOM 706 O O . GLY A 1 86 ? 11.084 -18.573 -8.918 1.00 46.31 86 GLY A O 1
ATOM 707 N N . MET A 1 87 ? 10.967 -16.365 -8.575 1.00 45.6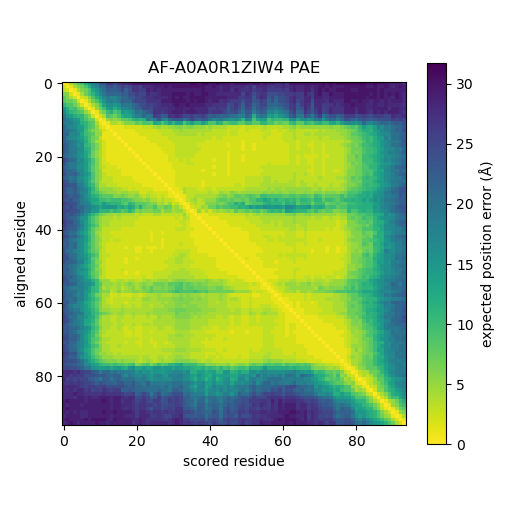9 87 MET A N 1
ATOM 708 C CA . MET A 1 87 ? 12.363 -16.186 -8.139 1.00 45.69 87 MET A CA 1
ATOM 709 C C . MET A 1 87 ? 12.537 -15.929 -6.629 1.00 45.69 87 MET A C 1
ATOM 711 O O . MET A 1 87 ? 13.606 -15.490 -6.212 1.00 45.69 87 MET A O 1
ATOM 715 N N . GLY A 1 88 ? 11.521 -16.164 -5.784 1.00 41.94 88 GLY A N 1
ATOM 716 C CA . GLY A 1 88 ? 11.657 -15.823 -4.356 1.00 41.94 88 GLY A CA 1
ATOM 717 C C . GLY A 1 88 ? 10.734 -16.495 -3.342 1.00 41.94 88 GLY A C 1
ATOM 718 O O . GLY A 1 88 ? 10.817 -16.157 -2.164 1.00 41.94 88 GLY A O 1
ATOM 719 N N . VAL A 1 89 ? 9.872 -17.433 -3.736 1.00 41.88 89 VAL A N 1
ATOM 720 C CA . VAL A 1 89 ? 9.086 -18.218 -2.770 1.00 41.88 89 VAL A CA 1
ATOM 721 C C . VAL A 1 89 ? 9.528 -19.676 -2.876 1.00 41.88 89 VAL A C 1
ATOM 723 O O . VAL A 1 89 ? 9.391 -20.246 -3.958 1.00 41.88 89 VAL A O 1
ATOM 726 N N . PRO A 1 90 ? 10.050 -20.304 -1.804 1.00 40.69 90 PRO A N 1
ATOM 727 C CA . PRO A 1 90 ? 10.211 -21.748 -1.777 1.00 40.69 90 PRO A CA 1
ATOM 728 C C . PRO A 1 90 ? 8.823 -22.364 -1.947 1.00 40.69 90 PRO A C 1
ATOM 730 O O . PRO A 1 90 ? 7.969 -22.267 -1.063 1.00 40.69 90 PRO A O 1
ATOM 733 N N . VAL A 1 91 ? 8.576 -22.957 -3.111 1.00 47.47 91 VAL A N 1
ATOM 734 C CA . VAL A 1 91 ? 7.413 -23.809 -3.332 1.00 47.47 91 VAL A CA 1
ATOM 735 C C . VAL A 1 91 ? 7.713 -25.109 -2.599 1.00 47.47 91 VAL A C 1
ATOM 737 O O . VAL A 1 91 ? 8.375 -26.000 -3.116 1.00 47.47 91 VAL A O 1
ATOM 740 N N . GLY A 1 92 ? 7.318 -25.157 -1.336 1.00 40.69 92 GLY A N 1
ATOM 741 C CA . GLY A 1 92 ? 7.539 -26.299 -0.467 1.00 40.69 92 GLY A CA 1
ATOM 742 C C . GLY A 1 92 ? 6.537 -26.271 0.665 1.00 40.69 92 GLY A C 1
ATOM 743 O O . GLY A 1 92 ? 6.933 -26.020 1.791 1.00 40.69 92 GLY A O 1
ATOM 744 N N . LEU A 1 93 ? 5.257 -26.423 0.322 1.00 36.97 93 LEU A N 1
ATOM 745 C CA . LEU A 1 93 ? 4.163 -26.968 1.136 1.00 36.97 93 LEU A CA 1
ATOM 746 C C . LEU A 1 93 ? 2.925 -27.064 0.219 1.00 36.97 93 LEU A C 1
ATOM 748 O O . LEU A 1 93 ? 1.974 -26.291 0.328 1.00 36.97 93 LEU A O 1
ATOM 752 N N . ALA A 1 94 ? 2.999 -27.981 -0.742 1.00 35.72 94 ALA A N 1
ATOM 753 C CA . ALA A 1 94 ? 1.864 -28.592 -1.426 1.00 35.72 94 ALA A CA 1
ATOM 754 C C . ALA A 1 94 ? 2.246 -30.040 -1.737 1.00 35.72 94 ALA A C 1
ATOM 756 O O . ALA A 1 94 ? 3.418 -30.241 -2.133 1.00 35.72 94 ALA A O 1
#

Foldseek 3Di:
DDPPPDPPPPQDPLSVQLVVLVVQLVVLVPPPPRDDVNNVVSLVVSLVSVVCSVPPVVDDDDPVVVVVNVVSVCVCPDPVCVVVCVPDDPPPDD

Organism: NCBI:txid1291052

pLDDT: mean 77.2, std 19.76, range [35.44, 94.88]

Sequence (94 aa):
MNLSFRKTSRHTLIELEAQQMIDDVLTVFFNPKSEGMTTNFALSRFYGGFSRLLGLQNLQLAPETRQCWRRLFTFMNGPILKDFRGMGVPVGLA